Protein AF-A0A941F2Y9-F1 (afdb_monomer_lite)

Radius of gyration: 39.09 Å; chains: 1; bounding box: 118×36×55 Å

Sequence (133 aa):
MEETKICSCCHEEKPIDEYYKFKDVRGKERISSRCKACRIESVRIWREKNKSRHKDYTRQYRAKNKEKMAMHEKKYYEKQKAKKQNTSNDKSDIIRIEKCLHQSLNATPDISKAIAFKKQFFQKKLIQLRTVV

Organism: NCBI:txid2006564

Foldseek 3Di:
DFDWDAAPPPRDIDGQVQWDWDADPVRDIDTDSHGPVVVVVVVVVVCVVCVVVVVVVVVVVCVVCVVVVVVVVVVVVVVVVVVVVCVVVPVVVVVVVVVVVVCVVVVDPVVVVVVVVVVVVVVVVVVVVVPPD

Secondary structure (DSSP, 8-state):
---EEE-TTT--EEEGGGEEEEE-TTS-EEEEEEEHHHHHHHHHHHHHHTHHHHHHHHHHHHHHTHHHHHHHHHHHHHHHHHHHHHHHT-HHHHHHHHHHHHHHHHS-HHHHHHHHHHHHHHHHHHHHTTS--

pLDDT: mean 81.57, std 17.18, range [49.69, 97.94]

Structure (mmCIF, N/CA/C/O backbone):
data_AF-A0A941F2Y9-F1
#
_entry.id   AF-A0A941F2Y9-F1
#
loop_
_atom_site.group_PDB
_atom_site.id
_atom_site.type_symbol
_atom_site.label_atom_id
_atom_site.label_alt_id
_atom_site.label_comp_id
_atom_site.label_asym_id
_atom_site.label_entity_id
_atom_site.label_seq_id
_atom_site.pdbx_PDB_ins_code
_atom_site.Cartn_x
_atom_site.Cartn_y
_atom_site.Cartn_z
_atom_site.occupancy
_atom_site.B_iso_or_equiv
_atom_site.auth_seq_id
_atom_site.auth_comp_id
_atom_site.auth_asym_id
_atom_site.auth_atom_id
_atom_site.pdbx_PDB_model_num
ATOM 1 N N . MET A 1 1 ? -9.068 -2.922 33.789 1.00 58.53 1 MET A N 1
ATOM 2 C CA . MET A 1 1 ? -10.364 -3.147 33.118 1.00 58.53 1 MET A CA 1
ATOM 3 C C . MET A 1 1 ? -10.115 -2.985 31.637 1.00 58.53 1 MET A C 1
ATOM 5 O O . MET A 1 1 ? -9.594 -1.948 31.249 1.00 58.53 1 MET A O 1
ATOM 9 N N . GLU A 1 2 ? -10.363 -4.021 30.843 1.00 80.62 2 GLU A N 1
ATOM 10 C CA . GLU A 1 2 ? -10.253 -3.909 29.389 1.00 80.62 2 GLU A CA 1
ATOM 11 C C . GLU A 1 2 ? -11.475 -3.158 28.867 1.00 80.62 2 GLU A C 1
ATOM 13 O O . GLU A 1 2 ? -12.611 -3.553 29.116 1.00 80.62 2 GLU A O 1
ATOM 18 N N . GLU A 1 3 ? -11.244 -2.039 28.186 1.00 91.75 3 GLU A N 1
ATOM 19 C CA . GLU A 1 3 ? -12.319 -1.291 27.546 1.00 91.75 3 GLU A CA 1
ATOM 20 C C . GLU A 1 3 ? -12.809 -2.072 26.317 1.00 91.75 3 GLU A C 1
A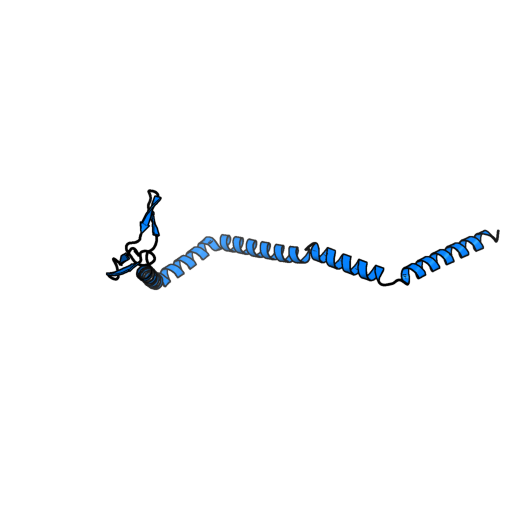TOM 22 O O . GLU A 1 3 ? -12.046 -2.351 25.383 1.00 91.75 3 GLU A O 1
ATOM 27 N N . THR A 1 4 ? -14.091 -2.436 26.318 1.00 95.31 4 THR A N 1
ATOM 28 C CA . THR A 1 4 ? -14.754 -3.152 25.225 1.00 95.31 4 THR A CA 1
ATOM 29 C C . THR A 1 4 ? -15.686 -2.230 24.443 1.00 95.31 4 THR A C 1
ATOM 31 O O . THR A 1 4 ? -16.134 -1.183 24.911 1.00 95.31 4 THR A O 1
ATOM 34 N N . LYS A 1 5 ? -15.946 -2.596 23.187 1.00 95.62 5 LYS A N 1
ATOM 35 C CA . LYS A 1 5 ? -16.812 -1.862 22.265 1.00 95.62 5 LYS A CA 1
ATOM 36 C C . LYS A 1 5 ? -17.575 -2.829 21.366 1.00 95.62 5 LYS A C 1
ATOM 38 O O . LYS A 1 5 ? -17.014 -3.814 20.883 1.00 95.62 5 LYS A O 1
ATO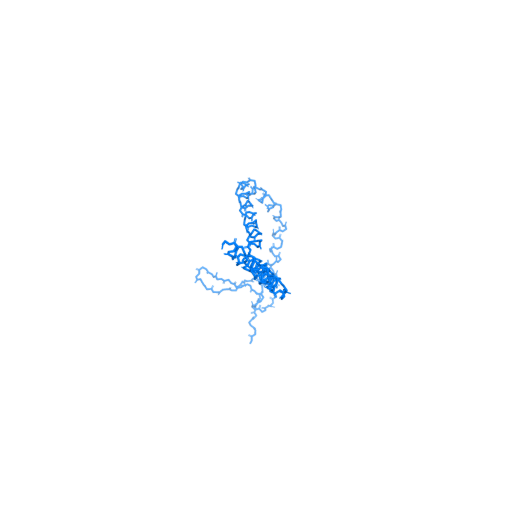M 43 N N . ILE A 1 6 ? -18.831 -2.492 21.080 1.00 97.12 6 ILE A N 1
ATOM 44 C CA . ILE A 1 6 ? -19.703 -3.247 20.174 1.00 97.12 6 ILE A CA 1
ATOM 45 C C . ILE A 1 6 ? -19.465 -2.816 18.725 1.00 97.12 6 ILE A C 1
ATOM 47 O O . ILE A 1 6 ? -19.464 -1.624 18.392 1.00 97.12 6 ILE A O 1
ATOM 51 N N . CYS A 1 7 ? -19.268 -3.791 17.840 1.00 97.94 7 CYS A N 1
ATOM 52 C CA . CYS A 1 7 ? -19.062 -3.531 16.421 1.00 97.94 7 CYS A CA 1
ATOM 53 C C . CYS A 1 7 ? -20.392 -3.198 15.737 1.00 97.94 7 CYS A C 1
ATOM 55 O O . CYS A 1 7 ? -21.290 -4.025 15.706 1.00 97.94 7 CYS A O 1
ATOM 57 N N . SER A 1 8 ? -20.491 -2.059 15.050 1.00 97.31 8 SER A N 1
ATOM 58 C CA . SER A 1 8 ? -21.701 -1.679 14.284 1.00 97.31 8 SER A CA 1
ATOM 59 C C . SER A 1 8 ? -22.023 -2.568 13.068 1.00 97.31 8 SER A C 1
ATOM 61 O O . SER A 1 8 ? -23.016 -2.342 12.387 1.00 97.31 8 SER A O 1
ATOM 63 N N . CYS A 1 9 ? -21.151 -3.523 12.725 1.00 96.56 9 CYS A N 1
ATOM 64 C CA . CYS A 1 9 ? -21.321 -4.405 11.568 1.00 96.56 9 CYS A CA 1
ATOM 65 C C . CYS A 1 9 ? -21.678 -5.839 11.975 1.00 96.56 9 CYS A C 1
ATOM 67 O O . CYS A 1 9 ? -22.619 -6.395 11.422 1.00 96.56 9 CYS A O 1
ATOM 69 N N . CYS A 1 10 ? -20.927 -6.443 12.903 1.00 96.88 10 CYS A N 1
ATOM 70 C CA . CYS A 1 10 ? -21.184 -7.807 13.383 1.00 96.88 10 CYS A CA 1
ATOM 71 C C . CYS A 1 10 ? -21.888 -7.858 14.745 1.00 96.88 10 CYS A C 1
ATOM 73 O O . CYS A 1 10 ? -22.279 -8.936 15.160 1.00 96.88 10 CYS A O 1
ATOM 75 N N . HIS A 1 11 ? -22.057 -6.720 15.426 1.00 96.75 11 HIS A N 1
ATOM 76 C CA . HIS A 1 11 ? -22.726 -6.591 16.730 1.00 96.75 11 HIS A CA 1
ATOM 77 C C . HIS A 1 11 ? -22.104 -7.401 17.881 1.00 96.75 11 HIS A C 1
ATOM 79 O O . HIS A 1 11 ? -22.699 -7.517 18.943 1.00 96.75 11 HIS A O 1
ATOM 85 N N . GLU A 1 12 ? -20.879 -7.895 17.709 1.00 96.44 12 GLU A N 1
ATOM 86 C CA . GLU A 1 12 ? -20.111 -8.570 18.759 1.00 96.44 12 GLU A CA 1
ATOM 87 C C . GLU A 1 12 ? -19.375 -7.558 19.648 1.00 96.44 12 GLU A C 1
ATOM 89 O O . GLU A 1 12 ? -18.836 -6.555 19.153 1.00 96.44 12 GLU A O 1
ATOM 94 N N . GLU A 1 13 ? -19.302 -7.855 20.946 1.00 96.06 13 GLU A N 1
ATOM 95 C CA . GLU A 1 13 ? -18.465 -7.128 21.899 1.00 96.06 13 GLU A CA 1
ATOM 96 C C . GLU A 1 13 ? -17.009 -7.563 21.741 1.00 96.06 13 GLU A C 1
ATOM 98 O O . GLU A 1 13 ? -16.684 -8.748 21.806 1.00 96.06 13 GLU A O 1
ATOM 103 N N . LYS A 1 14 ? -16.119 -6.603 21.490 1.00 95.50 14 LYS A N 1
ATOM 104 C CA . LYS A 1 14 ? -14.686 -6.858 21.314 1.00 95.50 14 LYS A CA 1
ATOM 105 C C . LYS A 1 14 ? -13.872 -5.823 22.076 1.00 95.50 14 LYS A C 1
ATOM 107 O O . LYS A 1 14 ? -14.345 -4.694 22.230 1.00 95.50 14 LYS A O 1
ATOM 112 N N . PRO A 1 15 ? -12.650 -6.155 22.517 1.00 96.56 15 PRO A N 1
ATOM 113 C CA . PRO A 1 15 ? -11.760 -5.165 23.109 1.00 96.56 15 PRO A CA 1
ATOM 114 C C . PRO A 1 15 ? -11.465 -4.042 22.107 1.00 96.56 15 PRO A C 1
ATOM 116 O O . PRO A 1 15 ? -11.457 -4.261 20.893 1.00 96.56 15 PRO A O 1
ATOM 119 N N . ILE A 1 16 ? -11.198 -2.830 22.601 1.00 95.31 16 ILE A N 1
ATOM 120 C CA . ILE A 1 16 ? -10.887 -1.668 21.750 1.00 95.31 16 ILE A CA 1
ATOM 121 C C . ILE A 1 16 ? -9.690 -1.922 20.819 1.00 95.31 16 ILE A C 1
ATOM 123 O O . ILE A 1 16 ? -9.649 -1.356 19.723 1.00 95.31 16 ILE A O 1
ATOM 127 N N . ASP A 1 17 ? -8.750 -2.792 21.196 1.00 95.25 17 ASP A N 1
ATOM 128 C CA . ASP A 1 17 ? -7.615 -3.143 20.337 1.00 95.25 17 ASP A CA 1
ATOM 129 C C . ASP A 1 17 ? -8.043 -3.796 19.012 1.00 95.25 17 ASP A C 1
ATOM 131 O O . ASP A 1 17 ? -7.402 -3.594 17.984 1.00 95.25 17 ASP A O 1
ATOM 135 N N . GLU A 1 18 ? -9.197 -4.467 18.966 1.00 96.94 18 GLU A N 1
ATOM 136 C CA . GLU A 1 18 ? -9.754 -5.061 17.741 1.00 96.94 18 GLU A CA 1
ATOM 137 C C . GLU A 1 18 ? -10.354 -4.035 16.764 1.00 96.94 18 GLU A C 1
ATOM 139 O O . GLU A 1 18 ? -10.975 -4.387 15.755 1.00 96.94 18 GLU A O 1
ATOM 144 N N . TYR A 1 19 ? -10.155 -2.744 17.020 1.00 97.88 19 TYR A N 1
ATOM 145 C CA . TYR A 1 19 ? -10.621 -1.647 16.185 1.00 97.88 19 TYR A CA 1
ATOM 146 C C . TYR A 1 19 ? -9.447 -0.798 15.694 1.00 97.88 19 TYR A C 1
ATOM 148 O O . TYR A 1 19 ? -8.432 -0.621 16.360 1.00 97.88 19 TYR A O 1
ATOM 156 N N . TYR A 1 20 ? -9.584 -0.229 14.496 1.00 96.56 20 TYR A N 1
ATOM 157 C CA . TYR A 1 20 ? -8.598 0.725 13.994 1.00 96.56 20 TYR A CA 1
ATOM 158 C C . TYR A 1 20 ? -8.731 2.073 14.705 1.00 96.56 20 TYR A C 1
ATOM 160 O O . TYR A 1 20 ? -9.838 2.615 14.813 1.00 96.56 20 TYR A O 1
ATOM 168 N N . LYS A 1 21 ? -7.591 2.638 15.105 1.00 96.25 21 LYS A N 1
ATOM 169 C CA . LYS A 1 21 ? -7.468 4.026 15.553 1.00 96.25 21 LYS A CA 1
ATOM 170 C C . LYS A 1 21 ? -7.146 4.921 14.357 1.00 96.25 21 LYS A C 1
ATOM 172 O O . LYS A 1 21 ? -6.385 4.536 13.471 1.00 96.25 21 LYS A O 1
ATOM 177 N N . PHE A 1 22 ? -7.751 6.098 14.305 1.00 95.62 22 PHE A N 1
ATOM 178 C CA . PHE A 1 22 ? -7.491 7.101 13.278 1.00 95.62 22 PHE A CA 1
ATOM 179 C C . PHE A 1 22 ? -7.566 8.499 13.882 1.00 95.62 22 PHE A C 1
ATOM 181 O O . PHE A 1 22 ? -8.215 8.710 14.903 1.00 95.62 22 PHE A O 1
ATOM 188 N N . LYS A 1 23 ? -6.905 9.463 13.245 1.00 97.50 23 LYS A N 1
ATOM 189 C CA . LYS A 1 23 ? -6.991 10.871 13.636 1.00 97.50 23 LYS A CA 1
ATOM 190 C C . LYS A 1 23 ? -8.033 11.564 12.772 1.00 97.50 23 LYS A C 1
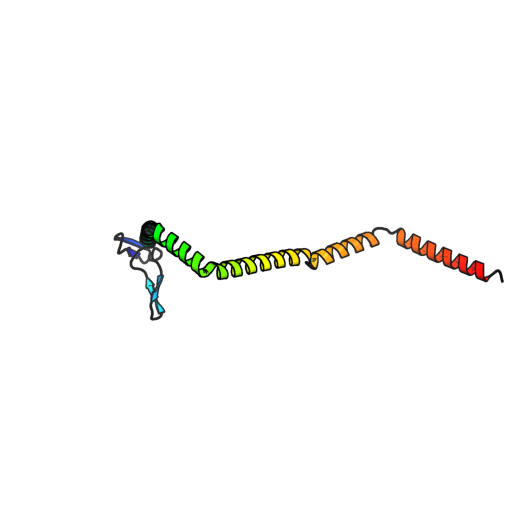ATOM 192 O O . LYS A 1 23 ? -8.064 11.352 11.560 1.00 97.50 23 LYS A O 1
ATOM 197 N N . ASP A 1 24 ? -8.905 12.347 13.395 1.00 95.12 24 ASP A N 1
ATOM 198 C CA . ASP A 1 24 ? -9.832 13.200 12.657 1.00 95.12 24 ASP A CA 1
ATOM 199 C C . ASP A 1 24 ? -9.125 14.443 12.089 1.00 95.12 24 ASP A C 1
ATOM 201 O O . ASP A 1 24 ? -7.936 14.673 12.315 1.00 95.12 24 ASP A O 1
ATOM 205 N N . VAL A 1 25 ? -9.867 15.262 11.340 1.00 95.12 25 VAL A N 1
ATOM 206 C CA . VAL A 1 25 ? -9.350 16.506 10.740 1.00 95.12 25 VAL A CA 1
ATOM 207 C C . VAL A 1 25 ? -8.876 17.534 11.774 1.00 95.12 25 VAL A C 1
ATOM 209 O O . VAL A 1 25 ? -8.132 18.443 11.430 1.00 95.12 25 VAL A O 1
ATOM 212 N N . ARG A 1 26 ? -9.290 17.393 13.040 1.00 95.56 26 ARG A N 1
ATOM 213 C CA . ARG A 1 26 ? -8.866 18.232 14.170 1.00 95.56 26 ARG A CA 1
ATOM 214 C C . ARG A 1 26 ? -7.703 17.596 14.943 1.00 95.56 26 ARG A C 1
ATOM 216 O O . ARG A 1 26 ? -7.324 18.096 15.995 1.00 95.56 26 ARG A O 1
ATOM 223 N N . GLY A 1 27 ? -7.157 16.482 14.449 1.00 94.94 27 GLY A N 1
ATOM 224 C CA . GLY A 1 27 ? -6.056 15.746 15.062 1.00 94.94 27 GLY A CA 1
ATOM 225 C C . GLY A 1 27 ? -6.455 14.869 16.250 1.00 94.94 27 GLY A C 1
ATOM 226 O O . GLY A 1 27 ? -5.578 14.236 16.840 1.00 94.94 27 GLY A O 1
ATOM 227 N N . LYS A 1 28 ? -7.746 14.783 16.601 1.00 96.19 28 LYS A N 1
ATOM 228 C CA . LYS A 1 28 ? -8.208 13.978 17.736 1.00 96.19 28 LYS A CA 1
ATOM 229 C C . LYS A 1 28 ? -8.229 12.501 17.360 1.00 96.19 28 LYS A C 1
ATOM 231 O O . LYS A 1 28 ? -8.764 12.128 16.313 1.00 96.19 28 LYS A O 1
ATOM 236 N N . GLU A 1 29 ? -7.671 11.661 18.228 1.00 96.25 29 GLU A N 1
ATOM 237 C CA . GLU A 1 29 ? -7.713 10.212 18.050 1.00 96.25 29 GLU A CA 1
ATOM 238 C C . GLU A 1 29 ? -9.137 9.688 18.268 1.00 96.25 29 GLU A C 1
ATOM 240 O O . GLU A 1 29 ? -9.826 10.031 19.231 1.00 96.25 29 GLU A O 1
ATOM 245 N N . ARG A 1 30 ? -9.595 8.874 17.321 1.00 95.44 30 ARG A N 1
ATOM 246 C CA . ARG A 1 30 ? -10.904 8.235 17.313 1.00 95.44 30 ARG A CA 1
ATOM 247 C C . ARG A 1 30 ? -10.756 6.766 16.961 1.00 95.44 30 ARG A C 1
ATOM 249 O O . ARG A 1 30 ? -9.847 6.358 16.242 1.00 95.44 30 ARG A O 1
ATOM 256 N N . ILE A 1 31 ? -11.704 5.976 17.445 1.00 95.56 31 ILE A N 1
ATOM 257 C CA . ILE A 1 31 ? -11.767 4.536 17.205 1.00 95.56 31 ILE A CA 1
ATOM 258 C C . ILE A 1 31 ? -12.865 4.261 16.183 1.00 95.56 31 ILE A C 1
ATOM 260 O O . ILE A 1 31 ? -13.969 4.806 16.281 1.00 95.56 31 ILE A O 1
ATOM 264 N N . SER A 1 32 ? -12.582 3.394 15.2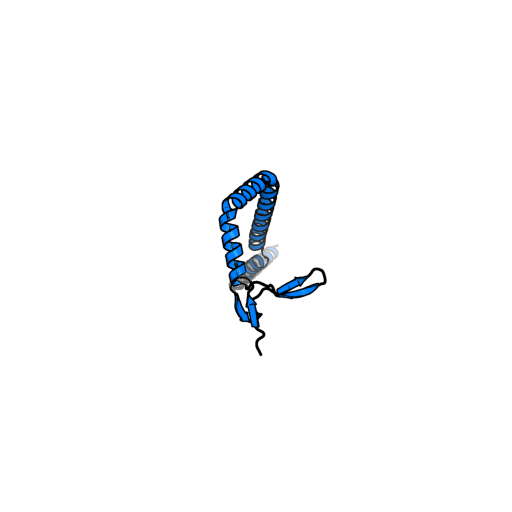13 1.00 96.00 32 SER A N 1
ATOM 265 C CA . SER A 1 32 ? -13.558 2.983 14.203 1.00 96.00 32 SER A CA 1
ATOM 266 C C . SER A 1 32 ? -14.834 2.402 14.828 1.00 96.00 32 SER A C 1
ATOM 268 O O . SER A 1 32 ? -14.829 1.865 15.936 1.00 96.00 32 SER A O 1
ATOM 270 N N . SER A 1 33 ? -15.957 2.511 14.119 1.00 95.94 33 SER A N 1
ATOM 271 C CA . SER A 1 33 ? -17.221 1.876 14.511 1.00 95.94 33 SER A CA 1
ATOM 272 C C . SER A 1 33 ? -17.288 0.395 14.124 1.00 95.94 33 SER A C 1
ATOM 274 O O . SER A 1 33 ? -18.180 -0.317 14.582 1.00 95.94 33 SER A O 1
ATOM 276 N N . ARG A 1 34 ? -16.377 -0.076 13.264 1.00 97.12 34 ARG A N 1
ATOM 277 C CA . ARG A 1 34 ? -16.314 -1.463 12.790 1.00 97.12 34 ARG A CA 1
ATOM 278 C C . ARG A 1 34 ? -15.015 -2.109 13.254 1.00 97.12 34 ARG A C 1
ATOM 280 O O . ARG A 1 34 ? -13.967 -1.463 13.213 1.00 97.12 34 ARG A O 1
ATOM 287 N N . CYS A 1 35 ? -15.086 -3.377 13.645 1.00 97.75 35 CYS A N 1
ATOM 288 C CA . CYS A 1 35 ? -13.907 -4.147 14.024 1.00 97.75 35 CYS A CA 1
ATOM 289 C C . CYS A 1 35 ? -13.005 -4.425 12.808 1.00 97.75 35 CYS A C 1
ATOM 291 O O . CYS A 1 35 ? -13.433 -4.333 11.646 1.00 97.75 35 CYS A O 1
ATOM 293 N N . LYS A 1 36 ? -11.744 -4.781 13.076 1.00 97.81 36 LYS A N 1
ATOM 294 C CA . LYS A 1 36 ? -10.735 -5.115 12.062 1.00 97.81 36 LYS A CA 1
ATOM 295 C C . LYS A 1 36 ? -11.232 -6.213 11.118 1.00 97.81 36 LYS A C 1
ATOM 297 O O . LYS A 1 36 ? -11.151 -6.038 9.904 1.00 97.81 36 LYS A O 1
ATOM 302 N N . ALA A 1 37 ? -11.834 -7.278 11.651 1.00 97.56 37 ALA A N 1
ATOM 303 C CA . ALA A 1 37 ? -12.360 -8.395 10.862 1.00 97.56 37 ALA A CA 1
ATOM 304 C C . ALA A 1 37 ? -13.398 -7.948 9.814 1.00 97.56 37 ALA A C 1
ATOM 306 O O . ALA A 1 37 ? -13.231 -8.207 8.621 1.00 97.56 37 ALA A O 1
ATOM 307 N N . CYS A 1 38 ? -14.420 -7.184 10.220 1.00 97.88 38 CYS A N 1
ATOM 308 C CA . CYS A 1 38 ? -15.429 -6.662 9.292 1.00 97.88 38 CYS A CA 1
ATOM 309 C C . CYS A 1 38 ? -14.822 -5.730 8.235 1.00 97.88 38 CYS A C 1
ATOM 311 O O . CYS A 1 38 ? -15.261 -5.713 7.082 1.00 97.88 38 CYS A O 1
ATOM 313 N N . ARG A 1 39 ? -13.808 -4.938 8.605 1.00 96.81 39 ARG A N 1
ATOM 314 C CA . ARG A 1 39 ? -13.108 -4.061 7.659 1.00 96.81 39 ARG A CA 1
ATOM 315 C C . ARG A 1 39 ? -12.331 -4.872 6.624 1.00 96.81 39 ARG A C 1
ATOM 317 O O . ARG A 1 39 ? -12.414 -4.550 5.441 1.00 96.81 39 ARG A O 1
ATOM 324 N N . ILE A 1 40 ? -11.605 -5.900 7.058 1.00 97.06 40 ILE A N 1
ATOM 325 C CA . ILE A 1 40 ? -10.842 -6.798 6.183 1.00 97.06 40 ILE A CA 1
ATOM 326 C C . ILE A 1 40 ? -11.782 -7.479 5.189 1.00 97.06 40 ILE A C 1
ATOM 328 O O . ILE A 1 40 ? -11.530 -7.433 3.984 1.00 97.06 40 ILE A O 1
ATOM 332 N N . GLU A 1 41 ? -12.899 -8.021 5.669 1.00 97.62 41 GLU A N 1
ATOM 333 C CA . GLU A 1 41 ? -13.860 -8.718 4.815 1.00 97.62 41 GLU A CA 1
ATOM 334 C C . GLU A 1 41 ? -14.521 -7.777 3.803 1.00 97.62 41 GLU A C 1
ATOM 336 O O . GLU A 1 41 ? -14.562 -8.059 2.605 1.00 97.62 41 GLU A O 1
ATOM 341 N N . SER A 1 42 ? -14.942 -6.590 4.244 1.00 96.56 42 SER A N 1
ATOM 342 C CA . SER A 1 42 ? -15.486 -5.565 3.349 1.00 96.56 42 SER A CA 1
ATOM 343 C C . SER A 1 42 ? -14.489 -5.168 2.250 1.00 96.56 42 SER A C 1
ATOM 345 O O . SER A 1 42 ? -14.869 -5.041 1.082 1.00 96.56 42 SER A O 1
ATOM 347 N N . VAL A 1 43 ? -13.204 -5.025 2.592 1.00 95.94 43 VAL A N 1
ATOM 348 C CA . VAL A 1 43 ? -12.138 -4.744 1.618 1.00 95.94 43 VAL A CA 1
ATOM 349 C C . VAL A 1 43 ? -11.937 -5.920 0.661 1.00 95.94 43 VAL A C 1
ATOM 351 O O . VAL A 1 43 ? -11.780 -5.690 -0.539 1.00 95.94 43 VAL A O 1
ATOM 354 N N . ARG A 1 44 ? -11.968 -7.167 1.146 1.00 96.81 44 ARG A N 1
ATOM 355 C CA . ARG A 1 44 ? -11.858 -8.377 0.316 1.00 96.81 44 ARG A CA 1
ATOM 356 C C . ARG A 1 44 ? -12.983 -8.442 -0.718 1.00 96.81 44 ARG A C 1
ATOM 358 O O . ARG A 1 44 ? -12.700 -8.557 -1.910 1.00 96.81 44 ARG A O 1
ATOM 365 N N . ILE A 1 45 ? -14.233 -8.272 -0.284 1.00 96.56 45 ILE A N 1
ATOM 366 C CA . ILE A 1 45 ? -15.412 -8.254 -1.163 1.00 96.56 45 ILE A CA 1
ATOM 367 C C . ILE A 1 45 ? -15.293 -7.137 -2.203 1.00 96.56 45 ILE A C 1
ATOM 369 O O . ILE A 1 45 ? -15.533 -7.362 -3.390 1.00 96.56 45 ILE A O 1
ATOM 373 N N . TRP A 1 46 ? -14.898 -5.930 -1.786 1.00 96.12 46 TRP A N 1
ATOM 374 C CA . TRP A 1 46 ? -14.721 -4.813 -2.712 1.00 96.12 46 TRP A CA 1
ATOM 375 C C . TRP A 1 46 ? -13.638 -5.101 -3.756 1.00 96.12 46 TRP A C 1
ATOM 377 O O . TRP A 1 46 ? -13.846 -4.814 -4.935 1.00 96.12 46 TRP A O 1
ATOM 387 N N . ARG A 1 47 ? -12.507 -5.696 -3.354 1.00 94.56 47 ARG A N 1
ATOM 388 C CA . ARG A 1 47 ? -11.420 -6.070 -4.270 1.00 94.56 47 ARG A CA 1
ATOM 389 C C . ARG A 1 47 ? -11.871 -7.107 -5.289 1.00 94.56 47 ARG A C 1
ATOM 391 O O . ARG A 1 47 ? -11.569 -6.933 -6.465 1.00 94.56 47 ARG A O 1
ATOM 398 N N . GLU A 1 48 ? -12.614 -8.130 -4.867 1.00 95.56 48 GLU A N 1
ATOM 399 C CA . GLU A 1 48 ? -13.095 -9.163 -5.790 1.00 95.56 48 GLU A CA 1
ATOM 400 C C . GLU A 1 48 ? -14.109 -8.581 -6.784 1.00 95.56 48 GLU A C 1
ATOM 402 O O . GLU A 1 48 ? -13.949 -8.744 -7.993 1.00 95.56 48 GLU A O 1
ATOM 407 N N . LYS A 1 49 ? -15.073 -7.780 -6.307 1.00 95.69 49 LYS A N 1
ATOM 408 C CA . LYS A 1 49 ? -16.053 -7.100 -7.173 1.00 95.69 49 LYS A CA 1
ATOM 409 C C . LYS A 1 49 ? -15.412 -6.126 -8.169 1.00 95.69 49 LYS A C 1
ATOM 411 O O . LYS A 1 49 ? -15.930 -5.941 -9.262 1.00 95.69 49 LYS A O 1
ATOM 416 N N . ASN A 1 50 ? -14.291 -5.497 -7.811 1.00 95.56 50 ASN A N 1
ATOM 417 C CA . ASN A 1 50 ? -13.616 -4.486 -8.638 1.00 95.56 50 ASN A CA 1
ATOM 418 C C . ASN A 1 50 ? -12.341 -5.005 -9.319 1.00 95.56 50 ASN A C 1
ATOM 420 O O . ASN A 1 50 ? -11.519 -4.217 -9.796 1.00 95.56 50 ASN A O 1
ATOM 424 N N . LYS A 1 51 ? -12.159 -6.326 -9.374 1.00 93.94 51 LYS A N 1
ATOM 425 C CA . LYS A 1 51 ? -10.956 -6.972 -9.906 1.00 93.94 51 LYS A CA 1
ATOM 426 C C . LYS A 1 51 ? -10.708 -6.642 -11.376 1.00 93.94 51 LYS A C 1
ATOM 428 O O . LYS A 1 51 ? -9.576 -6.325 -11.739 1.00 93.94 51 LYS A O 1
ATOM 433 N N . SER A 1 52 ? -11.749 -6.675 -12.210 1.00 92.94 52 SER A N 1
ATOM 434 C CA . SER A 1 52 ? -11.679 -6.277 -13.626 1.00 92.94 52 SER A CA 1
ATOM 435 C C . SER A 1 52 ? -11.286 -4.807 -13.763 1.00 92.94 52 SER A C 1
ATOM 437 O O . SER A 1 52 ? -10.263 -4.499 -14.366 1.00 92.94 52 SER A O 1
ATOM 439 N N . ARG A 1 53 ? -12.001 -3.916 -13.066 1.00 93.56 53 ARG A N 1
ATOM 440 C CA . ARG A 1 53 ? -11.726 -2.474 -13.057 1.00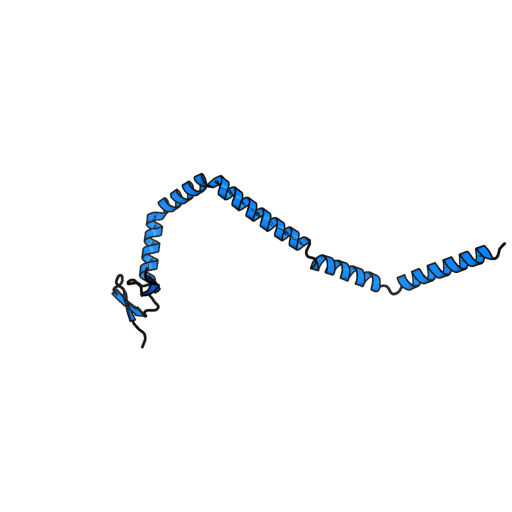 93.56 53 ARG A CA 1
ATOM 441 C C . ARG A 1 53 ? -10.281 -2.157 -12.672 1.00 93.56 53 ARG A C 1
ATOM 443 O O . ARG A 1 53 ? -9.655 -1.298 -13.284 1.00 93.56 53 ARG A O 1
ATOM 450 N N . HIS A 1 54 ? -9.729 -2.850 -11.676 1.00 90.19 54 HIS A N 1
ATOM 451 C CA . HIS A 1 54 ? -8.335 -2.660 -11.276 1.00 90.19 54 HIS A CA 1
ATOM 452 C C . HIS A 1 54 ? -7.352 -3.102 -12.371 1.00 90.19 54 HIS A C 1
ATOM 454 O O . HIS A 1 54 ? -6.346 -2.426 -12.611 1.00 90.19 54 HIS A O 1
ATOM 460 N N . LYS A 1 55 ? -7.625 -4.224 -13.051 1.00 92.94 55 LYS A N 1
ATOM 461 C CA . LYS A 1 55 ? -6.815 -4.688 -14.188 1.00 92.94 55 LYS A CA 1
ATOM 462 C C . LYS A 1 55 ? -6.850 -3.683 -15.336 1.00 92.94 55 LYS A C 1
ATOM 464 O O . LYS A 1 55 ? -5.791 -3.344 -15.863 1.00 92.94 55 LYS A O 1
ATOM 469 N N . ASP A 1 56 ? -8.026 -3.164 -15.667 1.00 95.31 56 ASP A N 1
ATOM 470 C CA . ASP A 1 56 ? -8.201 -2.199 -16.755 1.00 95.31 56 ASP A CA 1
ATOM 471 C C . ASP A 1 56 ? -7.524 -0.871 -16.439 1.00 95.31 56 ASP A C 1
ATOM 473 O O . ASP A 1 56 ? -6.753 -0.362 -17.252 1.00 95.31 56 ASP A O 1
ATOM 477 N N . TYR A 1 57 ? -7.710 -0.362 -15.220 1.00 94.62 57 TYR A N 1
ATOM 478 C CA . TYR A 1 57 ? -7.001 0.821 -14.744 1.00 94.62 57 TYR A CA 1
ATOM 479 C C . TYR A 1 57 ? -5.481 0.636 -14.830 1.00 94.62 57 TYR A C 1
ATOM 481 O O . TYR A 1 57 ? -4.777 1.493 -15.360 1.00 94.62 57 TYR A O 1
ATOM 489 N N . THR A 1 58 ? -4.966 -0.512 -14.377 1.00 93.75 58 THR A N 1
ATOM 490 C CA . THR A 1 58 ? -3.529 -0.824 -14.438 1.00 93.75 58 THR A CA 1
ATOM 491 C C . THR A 1 58 ? -3.032 -0.872 -15.882 1.00 93.75 58 THR A C 1
ATOM 493 O O . THR A 1 58 ? -1.973 -0.322 -16.187 1.00 93.75 58 THR A O 1
ATOM 496 N N . ARG A 1 59 ? -3.793 -1.497 -16.789 1.00 95.25 59 ARG A N 1
ATOM 497 C CA . ARG A 1 59 ? -3.477 -1.554 -18.222 1.00 95.25 59 ARG A CA 1
ATOM 498 C C . ARG A 1 59 ? -3.400 -0.149 -18.818 1.00 95.25 59 ARG A C 1
ATOM 500 O O . ARG A 1 59 ? -2.401 0.183 -19.451 1.00 95.25 59 ARG A O 1
ATOM 507 N N . GLN A 1 60 ? -4.414 0.681 -18.578 1.00 96.62 60 GLN A N 1
ATOM 508 C CA . GLN A 1 60 ? -4.461 2.057 -19.073 1.00 96.62 60 GLN A CA 1
ATOM 509 C C . GLN A 1 60 ? -3.328 2.908 -18.497 1.00 96.62 60 GLN A C 1
ATOM 511 O O . GLN A 1 60 ? -2.675 3.644 -19.234 1.00 96.62 60 GLN A O 1
ATOM 516 N N . TYR A 1 61 ? -3.052 2.784 -17.198 1.00 95.38 61 TYR A N 1
ATOM 517 C CA . TYR A 1 61 ? -1.966 3.504 -16.546 1.00 95.38 61 TYR A CA 1
ATOM 518 C C . TYR A 1 61 ? -0.607 3.141 -17.154 1.00 95.38 61 TYR A C 1
ATOM 520 O O . TYR A 1 61 ? 0.168 4.038 -17.485 1.00 95.38 61 TYR A O 1
ATOM 528 N N . ARG A 1 62 ? -0.337 1.844 -17.364 1.00 93.81 62 ARG A N 1
ATOM 529 C CA . ARG A 1 62 ? 0.896 1.363 -18.012 1.00 93.81 62 ARG A CA 1
ATOM 530 C C . ARG A 1 62 ? 1.016 1.846 -19.454 1.00 93.81 62 ARG A C 1
ATOM 532 O O . ARG A 1 62 ? 2.095 2.268 -19.847 1.00 93.81 62 ARG A O 1
ATOM 539 N N . ALA A 1 63 ? -0.077 1.825 -20.218 1.00 94.81 63 ALA A N 1
ATOM 540 C CA . ALA A 1 63 ? -0.086 2.326 -21.591 1.00 94.81 63 ALA A CA 1
ATOM 541 C C . ALA A 1 63 ? 0.239 3.829 -21.642 1.00 94.81 63 ALA A C 1
ATOM 543 O O . ALA A 1 63 ? 1.119 4.241 -22.390 1.00 94.81 63 ALA A O 1
ATOM 544 N N . LYS A 1 64 ? -0.403 4.631 -20.782 1.00 96.50 64 LYS A N 1
ATOM 545 C CA . LYS A 1 64 ? -0.195 6.087 -20.710 1.00 96.50 64 LYS A CA 1
ATOM 546 C C . LYS A 1 64 ? 1.180 6.488 -20.168 1.00 96.50 64 LYS A C 1
ATOM 548 O O . LYS A 1 64 ? 1.669 7.559 -20.496 1.00 96.50 64 LYS A O 1
ATOM 553 N N . ASN A 1 65 ? 1.799 5.662 -19.324 1.00 95.88 65 ASN A N 1
ATOM 554 C CA . ASN A 1 65 ? 3.059 5.989 -18.643 1.00 95.88 65 ASN A CA 1
ATOM 555 C C . ASN A 1 65 ? 4.234 5.110 -19.094 1.00 95.88 65 ASN A C 1
ATOM 557 O O . ASN A 1 65 ? 5.222 4.999 -18.367 1.00 95.88 65 ASN A O 1
ATOM 561 N N . LYS A 1 66 ? 4.146 4.487 -20.276 1.00 94.62 66 LYS A N 1
ATOM 562 C CA . LYS A 1 66 ? 5.142 3.532 -20.787 1.00 94.62 66 LYS A CA 1
ATOM 563 C C . LYS A 1 66 ? 6.572 4.081 -20.726 1.00 94.62 66 LYS A C 1
ATOM 565 O O . LYS A 1 66 ? 7.465 3.410 -20.219 1.00 94.62 66 LYS A O 1
ATOM 570 N N . GLU A 1 67 ? 6.776 5.322 -21.161 1.00 93.88 67 GLU A N 1
ATOM 571 C CA . GLU A 1 67 ? 8.091 5.977 -21.166 1.00 93.88 67 GLU A CA 1
ATOM 572 C C . GLU A 1 67 ? 8.628 6.246 -19.757 1.00 93.88 67 GLU A C 1
ATOM 574 O O . GLU A 1 67 ? 9.794 5.981 -19.468 1.00 93.88 67 GLU A O 1
ATOM 579 N N . LYS A 1 68 ? 7.767 6.706 -18.840 1.00 93.75 68 LYS A N 1
ATOM 580 C CA . LYS A 1 68 ? 8.141 6.911 -17.432 1.00 93.75 68 LYS A CA 1
ATOM 581 C C . LYS A 1 68 ? 8.530 5.593 -16.764 1.00 93.75 68 LYS A C 1
ATOM 583 O O . LYS A 1 68 ? 9.484 5.562 -15.989 1.00 93.75 68 LYS A O 1
ATOM 588 N N . MET A 1 69 ? 7.820 4.509 -17.083 1.00 92.44 69 MET A N 1
ATOM 589 C CA . MET A 1 69 ? 8.148 3.172 -16.586 1.00 92.44 69 MET A CA 1
ATOM 590 C C . MET A 1 69 ? 9.504 2.697 -17.117 1.00 92.44 69 MET A C 1
ATOM 592 O O . MET A 1 69 ? 10.341 2.289 -16.317 1.00 92.44 69 MET A O 1
ATOM 596 N N . ALA A 1 70 ? 9.756 2.841 -18.421 1.00 92.94 70 ALA A N 1
ATOM 597 C CA . ALA A 1 70 ? 11.037 2.490 -19.035 1.00 92.94 70 ALA A CA 1
ATOM 598 C C . ALA A 1 70 ? 12.206 3.307 -18.454 1.00 92.94 70 ALA A C 1
ATOM 600 O O . ALA A 1 70 ? 13.275 2.768 -18.177 1.00 92.94 70 ALA A O 1
ATOM 601 N N . MET A 1 71 ? 11.999 4.602 -18.196 1.00 95.56 71 MET A N 1
ATOM 602 C CA . MET A 1 71 ? 12.998 5.449 -17.540 1.00 95.56 71 MET A CA 1
ATOM 603 C C . MET A 1 71 ? 13.313 4.966 -16.118 1.00 95.56 71 MET A C 1
ATOM 605 O O . MET A 1 71 ? 14.479 4.903 -15.729 1.00 95.56 71 MET A O 1
ATOM 609 N N . HIS A 1 72 ? 12.288 4.636 -15.329 1.00 93.06 72 HIS A N 1
ATOM 610 C CA . HIS A 1 72 ? 12.474 4.127 -13.971 1.00 93.06 72 HIS A CA 1
ATOM 611 C C . HIS A 1 72 ? 13.203 2.776 -13.972 1.00 93.06 72 HIS A C 1
ATOM 613 O O . HIS A 1 72 ? 14.113 2.559 -13.173 1.00 93.06 72 HIS A O 1
ATOM 619 N N . GLU A 1 73 ? 12.834 1.891 -14.896 1.00 93.88 73 GLU A N 1
ATOM 620 C CA . GLU A 1 73 ? 13.484 0.600 -15.102 1.00 93.88 73 GLU A CA 1
ATOM 621 C C . GLU A 1 73 ? 14.965 0.765 -15.472 1.00 93.88 73 GLU A C 1
ATOM 623 O O . GLU A 1 73 ? 15.830 0.165 -14.832 1.00 93.88 73 GLU A O 1
ATOM 628 N N . LYS A 1 74 ? 15.283 1.664 -16.410 1.00 95.25 74 LYS A N 1
ATOM 629 C CA . LYS A 1 74 ? 16.666 2.001 -16.773 1.00 95.25 74 LYS A CA 1
ATOM 630 C C . LYS A 1 74 ? 17.476 2.468 -15.558 1.00 95.25 74 LYS A C 1
ATOM 632 O O . LYS A 1 74 ? 18.535 1.907 -15.283 1.00 95.25 74 LYS A O 1
ATOM 637 N N . LYS A 1 75 ? 16.947 3.421 -14.780 1.00 95.62 75 LYS A N 1
ATOM 638 C CA . LYS A 1 75 ? 17.597 3.922 -13.552 1.00 95.62 75 LYS A CA 1
ATOM 639 C C . LYS A 1 75 ? 17.836 2.813 -12.527 1.00 95.62 75 LYS A C 1
ATOM 641 O O . LYS A 1 75 ? 18.875 2.789 -11.867 1.00 95.62 75 LYS A O 1
ATOM 646 N N . TYR A 1 76 ? 16.879 1.899 -12.375 1.00 94.12 76 TYR A N 1
ATOM 647 C CA . TYR A 1 76 ? 17.022 0.752 -11.485 1.00 94.12 76 TYR A CA 1
ATOM 648 C C . TYR A 1 76 ? 18.190 -0.142 -11.922 1.00 94.12 76 TYR A C 1
ATOM 650 O O . TYR A 1 76 ? 19.071 -0.424 -11.106 1.00 94.12 76 TYR A O 1
ATOM 658 N N . TYR A 1 77 ? 18.248 -0.531 -13.199 1.00 93.44 77 TYR A N 1
ATOM 659 C CA . TYR A 1 77 ? 19.337 -1.362 -13.720 1.00 93.44 77 TYR A CA 1
ATOM 660 C C . TYR A 1 77 ? 20.700 -0.671 -13.640 1.00 93.44 77 TYR A C 1
ATOM 662 O O . TYR A 1 77 ? 21.676 -1.307 -13.247 1.00 93.44 77 TYR A O 1
ATOM 670 N N . GLU A 1 78 ? 20.780 0.627 -13.936 1.00 93.44 78 GLU A N 1
ATOM 671 C CA . GLU A 1 78 ? 22.011 1.414 -13.791 1.00 93.44 78 GLU A CA 1
ATOM 672 C C . GLU A 1 78 ? 22.512 1.419 -12.344 1.00 93.44 78 GLU A C 1
ATOM 674 O O . GLU A 1 78 ? 23.689 1.162 -12.094 1.00 93.44 78 GLU A O 1
ATOM 679 N N . LYS A 1 79 ? 21.613 1.615 -11.372 1.00 92.25 79 LYS A N 1
ATOM 680 C CA . LYS A 1 79 ? 21.956 1.562 -9.945 1.00 92.25 79 LYS A CA 1
ATOM 681 C C . LYS A 1 79 ? 22.457 0.180 -9.528 1.00 92.25 79 LYS A C 1
ATOM 683 O O . LYS A 1 79 ? 23.412 0.085 -8.759 1.00 92.25 79 LYS A O 1
ATOM 688 N N . GLN A 1 80 ? 21.830 -0.890 -10.014 1.00 88.56 80 GLN A N 1
ATOM 689 C CA . GLN A 1 80 ? 22.267 -2.255 -9.707 1.00 88.56 80 GLN A CA 1
ATOM 690 C C . GLN A 1 80 ? 23.612 -2.586 -10.366 1.00 88.56 80 GLN A C 1
ATOM 692 O O . GLN A 1 80 ? 24.474 -3.188 -9.726 1.00 88.56 80 GLN A O 1
ATOM 697 N N . LYS A 1 81 ? 23.836 -2.130 -11.604 1.00 87.12 81 LYS A N 1
ATOM 698 C CA . LYS A 1 81 ? 25.128 -2.240 -12.293 1.00 87.12 81 LYS A CA 1
ATOM 699 C C . LYS A 1 81 ? 26.227 -1.501 -11.529 1.00 87.12 81 LYS A C 1
ATOM 701 O O . LYS A 1 81 ? 27.274 -2.089 -11.282 1.00 87.12 81 LYS A O 1
ATOM 706 N N . ALA A 1 82 ? 25.967 -0.268 -11.096 1.00 84.25 82 ALA A N 1
ATOM 707 C CA . ALA A 1 82 ? 26.904 0.521 -10.301 1.00 84.25 82 ALA A CA 1
ATOM 708 C C . ALA A 1 82 ? 27.241 -0.166 -8.970 1.00 84.25 82 ALA A C 1
ATOM 710 O O . ALA A 1 82 ? 28.404 -0.244 -8.598 1.00 84.25 82 ALA A O 1
ATOM 711 N N . LYS A 1 83 ? 26.253 -0.752 -8.281 1.00 79.25 83 LYS A N 1
ATOM 712 C CA . LYS A 1 83 ? 26.505 -1.548 -7.069 1.00 79.25 83 LYS A CA 1
ATOM 713 C C . LYS A 1 83 ? 27.414 -2.746 -7.337 1.00 79.25 83 LYS A C 1
ATOM 715 O O . LYS A 1 83 ? 28.362 -2.942 -6.589 1.00 79.25 83 LYS A O 1
ATOM 720 N N . LYS A 1 84 ? 27.164 -3.505 -8.409 1.00 73.38 84 LYS A N 1
ATOM 721 C CA . LYS A 1 84 ? 27.991 -4.664 -8.786 1.00 73.38 84 LYS A CA 1
ATOM 722 C C . LYS A 1 84 ? 29.427 -4.264 -9.155 1.00 73.38 84 LYS A C 1
ATOM 724 O O . LYS A 1 84 ? 30.367 -4.979 -8.827 1.00 73.38 84 LYS A O 1
ATOM 729 N N . GLN A 1 85 ? 29.599 -3.125 -9.823 1.00 67.12 85 GLN A N 1
ATOM 730 C CA . GLN A 1 85 ? 30.919 -2.582 -10.163 1.00 67.12 85 GLN A CA 1
ATOM 731 C C . GLN A 1 85 ? 31.656 -2.033 -8.934 1.00 67.12 85 GLN A C 1
ATOM 733 O O . GLN A 1 85 ? 32.867 -2.182 -8.819 1.00 67.12 85 GLN A O 1
ATOM 738 N N . ASN A 1 86 ? 30.928 -1.448 -7.983 1.00 62.00 86 ASN A N 1
ATOM 739 C CA . ASN A 1 86 ? 31.507 -0.972 -6.731 1.00 62.00 86 ASN A CA 1
ATOM 740 C C . ASN A 1 86 ? 31.933 -2.130 -5.820 1.00 62.00 86 ASN A C 1
ATOM 742 O O . ASN A 1 86 ? 32.951 -2.005 -5.156 1.00 62.00 86 ASN A O 1
ATOM 746 N N . THR A 1 87 ? 31.227 -3.266 -5.833 1.00 57.78 87 THR A N 1
ATOM 747 C CA . THR A 1 87 ? 31.662 -4.476 -5.112 1.00 57.78 87 THR A CA 1
ATOM 748 C C . THR A 1 87 ? 32.886 -5.142 -5.741 1.00 57.78 87 THR A C 1
ATOM 750 O O . THR A 1 87 ? 33.660 -5.745 -5.021 1.00 57.78 87 THR A O 1
ATOM 753 N N . SER A 1 88 ? 33.097 -5.033 -7.061 1.00 53.06 88 SER A N 1
ATOM 754 C CA . SER A 1 88 ? 34.325 -5.535 -7.707 1.00 53.06 88 SER A CA 1
ATOM 755 C C . SER A 1 88 ? 35.529 -4.597 -7.554 1.00 53.06 88 SER A C 1
ATOM 757 O O . SER A 1 88 ? 36.654 -5.013 -7.804 1.00 53.06 88 SER A O 1
ATOM 759 N N . ASN A 1 89 ? 35.289 -3.341 -7.164 1.00 55.53 89 ASN A N 1
ATOM 760 C CA . ASN A 1 89 ? 36.306 -2.312 -6.928 1.00 55.53 89 ASN A CA 1
ATOM 761 C C . ASN A 1 89 ? 36.428 -1.960 -5.434 1.00 55.53 89 ASN A C 1
ATOM 763 O O . ASN A 1 89 ? 36.958 -0.897 -5.097 1.00 55.53 89 ASN A O 1
ATOM 767 N N . ASP A 1 90 ? 35.893 -2.798 -4.540 1.00 55.91 90 ASP A N 1
ATOM 768 C CA . ASP A 1 90 ? 35.918 -2.525 -3.109 1.00 55.91 90 ASP A CA 1
ATOM 769 C C . ASP A 1 90 ? 37.375 -2.518 -2.628 1.00 55.91 90 ASP A C 1
ATOM 771 O O . ASP A 1 90 ? 38.143 -3.454 -2.872 1.00 55.91 90 ASP A O 1
ATOM 775 N N . LYS A 1 91 ? 37.786 -1.431 -1.964 1.00 58.78 91 LYS A N 1
ATOM 776 C CA . LYS A 1 91 ? 39.169 -1.230 -1.500 1.00 58.78 91 LYS A CA 1
ATOM 777 C C . LYS A 1 91 ? 39.632 -2.385 -0.611 1.00 58.78 91 LYS A C 1
ATOM 779 O O . LYS A 1 91 ? 40.826 -2.653 -0.558 1.00 58.78 91 LYS A O 1
ATOM 784 N N . SER A 1 92 ? 38.708 -3.089 0.045 1.00 59.81 92 SER A N 1
ATOM 785 C CA . SER A 1 92 ? 38.995 -4.295 0.822 1.00 59.81 92 SER A CA 1
ATOM 786 C C . SER A 1 92 ? 39.591 -5.436 -0.006 1.00 59.81 92 SER A C 1
ATOM 788 O O . SER A 1 92 ? 40.463 -6.138 0.502 1.00 59.81 92 SER A O 1
ATOM 790 N N . ASP A 1 93 ? 39.174 -5.611 -1.263 1.00 60.50 93 ASP A N 1
ATOM 791 C CA . ASP A 1 93 ? 39.664 -6.685 -2.136 1.00 60.50 93 ASP A CA 1
ATOM 792 C C . ASP A 1 93 ? 41.047 -6.351 -2.709 1.00 60.50 93 ASP A C 1
ATOM 794 O O . ASP A 1 93 ? 41.918 -7.220 -2.753 1.00 60.50 93 ASP A O 1
ATOM 798 N N . ILE A 1 94 ? 41.302 -5.075 -3.025 1.00 64.06 94 ILE A N 1
ATOM 799 C CA . ILE A 1 94 ? 42.642 -4.578 -3.383 1.00 64.06 94 ILE A CA 1
ATOM 800 C C . ILE A 1 94 ? 43.601 -4.729 -2.190 1.00 64.06 94 ILE A C 1
ATOM 802 O O . ILE A 1 94 ? 44.663 -5.332 -2.335 1.00 64.06 94 ILE A O 1
ATOM 806 N N . ILE A 1 95 ? 43.198 -4.294 -0.988 1.00 66.38 95 ILE A N 1
ATOM 807 C CA . ILE A 1 95 ? 43.989 -4.433 0.250 1.00 66.38 95 ILE A CA 1
ATOM 808 C C . ILE A 1 95 ? 44.260 -5.913 0.571 1.00 66.38 95 ILE A C 1
ATOM 810 O O . ILE A 1 95 ? 45.345 -6.269 1.036 1.00 66.38 95 ILE A O 1
ATOM 814 N N . ARG A 1 96 ? 43.298 -6.808 0.315 1.00 66.06 96 ARG A N 1
ATOM 815 C CA . ARG A 1 96 ? 43.458 -8.255 0.513 1.00 66.06 96 ARG A CA 1
ATOM 816 C C . ARG A 1 96 ? 44.465 -8.859 -0.472 1.00 66.06 96 ARG A C 1
ATOM 818 O O . ARG A 1 96 ? 45.272 -9.688 -0.051 1.00 66.06 96 ARG A O 1
ATOM 825 N N . ILE A 1 97 ? 44.457 -8.436 -1.738 1.00 66.31 97 ILE A N 1
ATOM 826 C CA . ILE A 1 97 ? 45.434 -8.861 -2.756 1.00 66.31 97 ILE A CA 1
ATOM 827 C C . ILE A 1 97 ? 46.839 -8.335 -2.416 1.00 66.31 97 ILE A C 1
ATOM 829 O O . ILE A 1 97 ? 47.794 -9.113 -2.414 1.00 66.31 97 ILE A O 1
ATOM 833 N N . GLU A 1 98 ? 46.971 -7.060 -2.038 1.00 69.81 98 GLU A N 1
ATOM 834 C CA . GLU A 1 98 ? 48.246 -6.453 -1.623 1.00 69.81 98 GLU A CA 1
ATOM 835 C C . GLU A 1 98 ? 48.840 -7.139 -0.385 1.00 69.81 98 GLU A C 1
ATOM 837 O O . GLU A 1 98 ? 50.034 -7.447 -0.342 1.00 69.81 98 GLU A O 1
ATOM 842 N N . LYS A 1 99 ? 48.004 -7.462 0.609 1.00 72.69 99 LYS A N 1
ATOM 843 C CA . LYS A 1 99 ? 48.434 -8.174 1.821 1.00 72.69 99 LYS A CA 1
ATOM 844 C C . LYS A 1 99 ? 48.917 -9.596 1.515 1.00 72.69 99 LYS A C 1
ATOM 846 O O . LYS A 1 99 ? 49.873 -10.058 2.137 1.00 72.69 99 LYS A O 1
ATOM 851 N N . CYS A 1 100 ? 48.304 -10.269 0.539 1.00 62.97 100 CYS A N 1
ATOM 852 C CA . CYS A 1 100 ? 48.707 -11.604 0.090 1.00 62.97 100 CYS A CA 1
ATOM 853 C C . CYS A 1 100 ? 50.047 -11.570 -0.676 1.00 62.97 100 CYS A C 1
ATOM 855 O O . CYS A 1 100 ? 50.934 -12.384 -0.417 1.00 62.97 100 CYS A O 1
ATOM 857 N N . LEU A 1 101 ? 50.251 -10.564 -1.536 1.00 64.81 101 LEU A N 1
ATOM 858 C CA . LEU A 1 101 ? 51.528 -10.318 -2.221 1.00 64.81 101 LEU A CA 1
ATOM 859 C C . LEU A 1 101 ? 52.661 -10.020 -1.229 1.00 64.81 101 LEU A C 1
ATOM 861 O O . LEU A 1 101 ? 53.732 -10.623 -1.315 1.00 64.81 101 LEU A O 1
ATOM 865 N N . HIS A 1 102 ? 52.417 -9.171 -0.228 1.00 63.50 102 HIS A N 1
ATOM 866 C CA . HIS A 1 102 ? 53.408 -8.860 0.804 1.00 63.50 102 HIS A CA 1
ATOM 867 C C . HIS A 1 102 ? 53.776 -10.092 1.652 1.00 63.50 102 HIS A C 1
ATOM 869 O O . HIS A 1 102 ? 54.929 -10.259 2.039 1.00 63.50 102 HIS A O 1
ATOM 875 N N . GLN A 1 103 ? 52.830 -10.997 1.916 1.00 61.69 103 GLN A N 1
ATOM 876 C CA . GLN A 1 103 ? 53.117 -12.267 2.593 1.00 61.69 103 GLN A CA 1
ATOM 877 C C . GLN A 1 103 ? 53.981 -13.199 1.733 1.00 61.69 103 GLN A C 1
ATOM 879 O O . GLN A 1 103 ? 54.940 -13.762 2.250 1.00 61.69 103 GLN A O 1
ATOM 884 N N . SER A 1 104 ? 53.716 -13.310 0.426 1.00 58.78 104 SER A N 1
ATOM 885 C CA . SER A 1 104 ? 54.526 -14.147 -0.479 1.00 58.78 104 SER A CA 1
ATOM 886 C C . SER A 1 104 ? 55.970 -13.657 -0.660 1.00 58.78 104 SER A C 1
ATOM 888 O O . SER A 1 104 ? 56.884 -14.475 -0.712 1.00 58.78 104 SER A O 1
ATOM 890 N N . LEU A 1 105 ? 56.202 -12.339 -0.678 1.00 57.62 105 LEU A N 1
ATOM 891 C CA . LEU A 1 105 ? 57.547 -11.758 -0.801 1.00 57.62 105 LEU A CA 1
ATOM 892 C C . LEU A 1 105 ? 58.371 -11.897 0.490 1.00 57.62 105 LEU A C 1
ATOM 894 O O . LEU A 1 105 ? 59.596 -11.964 0.435 1.00 57.62 105 LEU A O 1
ATOM 898 N N . ASN A 1 106 ? 57.703 -11.991 1.642 1.00 56.97 106 ASN A N 1
ATOM 899 C CA . ASN A 1 106 ? 58.344 -12.192 2.943 1.00 56.97 106 ASN A CA 1
ATOM 900 C C . ASN A 1 106 ? 58.453 -13.675 3.352 1.00 56.97 106 ASN A C 1
ATOM 902 O O . ASN A 1 106 ? 59.106 -13.982 4.346 1.00 56.97 106 ASN A O 1
ATOM 906 N N . ALA A 1 107 ? 57.847 -14.600 2.594 1.00 51.94 107 ALA A N 1
ATOM 907 C CA . ALA A 1 107 ? 57.845 -16.039 2.879 1.00 51.94 107 ALA A CA 1
ATOM 908 C C . ALA A 1 107 ? 59.060 -16.806 2.320 1.00 51.94 107 ALA A C 1
ATOM 910 O O . ALA A 1 107 ? 59.169 -18.010 2.538 1.00 51.94 107 ALA A O 1
ATOM 911 N N . THR A 1 108 ? 60.005 -16.146 1.645 1.00 52.44 108 THR A N 1
ATOM 912 C CA . THR A 1 108 ? 61.261 -16.784 1.219 1.00 52.44 108 THR A CA 1
ATOM 913 C C . THR A 1 108 ? 62.463 -16.089 1.866 1.00 52.44 108 THR A C 1
ATOM 915 O O . THR A 1 108 ? 62.923 -15.068 1.347 1.00 52.44 108 THR A O 1
ATOM 918 N N . PRO A 1 109 ? 63.048 -16.645 2.946 1.00 53.97 109 PRO A N 1
ATOM 919 C CA . PRO A 1 109 ? 64.297 -16.138 3.529 1.00 53.97 109 PRO A CA 1
ATOM 920 C C . PRO A 1 109 ? 65.496 -16.229 2.565 1.00 53.97 109 PRO A C 1
ATOM 922 O O . PRO A 1 109 ? 66.578 -15.719 2.863 1.00 53.97 109 PRO A O 1
ATOM 925 N N . ASP A 1 110 ? 65.319 -16.905 1.428 1.00 57.12 110 ASP A N 1
ATOM 926 C CA . ASP A 1 110 ? 66.393 -17.302 0.522 1.00 57.12 110 ASP A CA 1
ATOM 927 C C . ASP A 1 110 ? 66.635 -16.304 -0.625 1.00 57.12 110 ASP A C 1
ATOM 929 O O . ASP A 1 110 ? 67.758 -16.148 -1.103 1.00 57.12 110 ASP A O 1
ATOM 933 N N . ILE A 1 111 ? 65.619 -15.525 -1.021 1.00 57.78 111 ILE A N 1
ATOM 934 C CA . ILE A 1 111 ? 65.768 -14.526 -2.094 1.00 57.78 111 ILE A CA 1
ATOM 935 C C . ILE A 1 111 ? 66.609 -13.335 -1.613 1.00 57.78 111 ILE A C 1
ATOM 937 O O . ILE A 1 111 ? 67.475 -12.852 -2.341 1.00 57.78 111 ILE A O 1
ATOM 941 N N . SER A 1 112 ? 66.438 -12.902 -0.362 1.00 56.62 112 SER A N 1
ATOM 942 C CA . SER A 1 112 ? 67.228 -11.820 0.243 1.00 56.62 112 SER A CA 1
ATOM 943 C C . SER A 1 112 ? 68.721 -12.168 0.297 1.00 56.62 112 SER A C 1
ATOM 945 O O . SER A 1 112 ? 69.570 -11.331 -0.022 1.00 56.62 112 SER A O 1
ATOM 947 N N . LYS A 1 113 ? 69.049 -13.428 0.623 1.00 59.00 113 LYS A N 1
ATOM 948 C CA . LYS A 1 113 ? 70.423 -13.953 0.603 1.00 59.00 113 LYS A CA 1
ATOM 949 C C . LYS A 1 113 ? 70.952 -14.100 -0.825 1.00 59.00 113 LYS A C 1
ATOM 951 O O . LYS A 1 113 ? 72.086 -13.704 -1.081 1.00 59.00 113 LYS A O 1
ATOM 956 N N . ALA A 1 114 ? 70.134 -14.565 -1.771 1.00 58.56 114 ALA A N 1
ATOM 957 C CA . ALA A 1 114 ? 70.509 -14.675 -3.183 1.00 58.56 114 ALA A CA 1
ATOM 958 C C . ALA A 1 114 ? 70.780 -13.307 -3.845 1.00 58.56 114 ALA A C 1
ATOM 960 O O . ALA A 1 114 ? 71.718 -13.168 -4.635 1.00 58.56 114 ALA A O 1
ATOM 961 N N . ILE A 1 115 ? 70.006 -12.271 -3.498 1.00 62.72 115 ILE A N 1
ATOM 962 C CA . ILE A 1 115 ? 70.220 -10.892 -3.966 1.00 62.72 115 ILE A CA 1
ATOM 963 C C . ILE A 1 115 ? 71.490 -10.300 -3.338 1.00 62.72 115 ILE A C 1
ATOM 965 O O . ILE A 1 115 ? 72.287 -9.677 -4.047 1.00 62.72 115 ILE A O 1
ATOM 969 N N . ALA A 1 1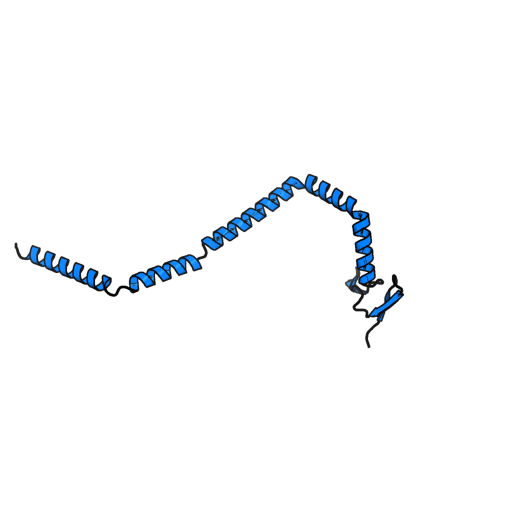16 ? 71.720 -10.519 -2.039 1.00 63.91 116 ALA A N 1
ATOM 970 C CA . ALA A 1 116 ? 72.940 -10.083 -1.359 1.00 63.91 116 ALA A CA 1
ATOM 971 C C . ALA A 1 116 ? 74.193 -10.757 -1.948 1.00 63.91 116 ALA A C 1
ATOM 973 O O . ALA A 1 116 ? 75.175 -10.076 -2.244 1.00 63.91 116 ALA A O 1
ATOM 974 N N . PHE A 1 117 ? 74.126 -12.064 -2.222 1.00 58.16 117 PHE A N 1
ATOM 975 C CA . PHE A 1 117 ? 75.212 -12.829 -2.834 1.00 58.16 117 PHE A CA 1
ATOM 976 C C . PHE A 1 117 ? 75.529 -12.336 -4.254 1.00 58.16 117 PHE A C 1
ATOM 978 O O . PHE A 1 117 ? 76.693 -12.107 -4.583 1.00 58.16 117 PHE A O 1
ATOM 985 N N . LYS A 1 118 ? 74.506 -12.061 -5.079 1.00 59.66 118 LYS A N 1
ATOM 986 C CA . LYS A 1 118 ? 74.695 -11.474 -6.419 1.00 59.66 118 LYS A CA 1
ATOM 987 C C . LYS A 1 118 ? 75.315 -10.075 -6.367 1.00 59.66 118 LYS A C 1
ATOM 989 O O . LYS A 1 118 ? 76.212 -9.794 -7.160 1.00 59.66 118 LYS A O 1
ATOM 994 N N . LYS A 1 119 ? 74.905 -9.212 -5.428 1.00 63.31 119 LYS A N 1
ATOM 995 C CA . LYS A 1 119 ? 75.522 -7.882 -5.245 1.00 63.31 119 LYS A CA 1
ATOM 996 C C . LYS A 1 119 ? 76.993 -7.979 -4.833 1.00 63.31 119 LYS A C 1
ATOM 998 O O . LYS A 1 119 ? 77.827 -7.269 -5.393 1.00 63.31 119 LYS A O 1
ATOM 1003 N N . GLN A 1 120 ? 77.320 -8.882 -3.911 1.00 62.25 120 GLN A N 1
ATOM 1004 C CA . GLN A 1 120 ? 78.688 -9.081 -3.430 1.00 62.25 120 GLN A CA 1
ATOM 1005 C C . GLN A 1 120 ? 79.596 -9.680 -4.519 1.00 62.25 120 GLN A C 1
ATOM 1007 O O . GLN A 1 120 ? 80.751 -9.277 -4.660 1.00 62.25 120 GLN A O 1
ATOM 1012 N N . PHE A 1 121 ? 79.058 -10.587 -5.341 1.00 63.97 121 PHE A N 1
ATOM 1013 C CA . PHE A 1 121 ? 79.751 -11.157 -6.497 1.00 63.97 121 PHE A CA 1
ATOM 1014 C C . PHE A 1 121 ? 80.047 -10.097 -7.571 1.00 63.97 121 PHE A C 1
ATOM 1016 O O . PHE A 1 121 ? 81.170 -10.018 -8.069 1.00 63.97 121 PHE A O 1
ATOM 1023 N N . PHE A 1 122 ? 79.084 -9.221 -7.879 1.00 59.97 122 PHE A N 1
ATOM 1024 C CA . PHE A 1 122 ? 79.289 -8.116 -8.823 1.00 59.97 122 PHE A CA 1
ATOM 1025 C C . PHE A 1 122 ? 80.288 -7.068 -8.311 1.00 59.97 122 PHE A C 1
ATOM 1027 O O . PHE A 1 122 ? 81.131 -6.616 -9.082 1.00 59.97 122 PHE A O 1
ATOM 1034 N N . GLN A 1 123 ? 80.261 -6.723 -7.018 1.00 59.97 123 GLN A N 1
ATOM 1035 C CA . GLN A 1 123 ? 81.248 -5.809 -6.427 1.00 59.97 123 GLN A CA 1
ATOM 1036 C C . GLN A 1 123 ? 82.673 -6.373 -6.481 1.00 59.97 123 GLN A C 1
ATOM 1038 O O . GLN A 1 123 ? 83.590 -5.656 -6.872 1.00 59.97 123 GLN A O 1
ATOM 1043 N N . LYS A 1 124 ? 82.870 -7.660 -6.165 1.00 63.25 124 LYS A N 1
ATOM 1044 C CA . LYS A 1 124 ? 84.192 -8.306 -6.260 1.00 63.25 124 LYS A CA 1
ATOM 1045 C C . LYS A 1 124 ? 84.714 -8.357 -7.699 1.00 63.25 124 LYS A C 1
ATOM 1047 O O . LYS A 1 124 ? 85.894 -8.101 -7.924 1.00 63.25 124 LYS A O 1
ATOM 1052 N N . LYS A 1 125 ? 83.835 -8.611 -8.675 1.00 61.16 125 LYS A N 1
ATOM 1053 C CA . LYS A 1 125 ? 84.185 -8.623 -10.105 1.00 61.16 125 LYS A CA 1
ATOM 1054 C C . LYS A 1 125 ? 84.576 -7.230 -10.621 1.00 61.16 125 LYS A C 1
ATOM 1056 O O . LYS A 1 125 ? 85.506 -7.112 -11.410 1.00 61.16 125 LYS A O 1
ATOM 1061 N N . LEU A 1 126 ? 83.926 -6.172 -10.127 1.00 58.53 126 LEU A N 1
ATOM 1062 C CA . LEU A 1 126 ? 84.280 -4.779 -10.433 1.00 58.53 126 LEU A CA 1
ATOM 1063 C C . LEU A 1 126 ? 85.604 -4.335 -9.789 1.00 58.53 126 LEU A C 1
ATOM 1065 O O . LEU A 1 126 ? 86.314 -3.525 -10.377 1.00 58.53 126 LEU A O 1
ATOM 1069 N N . ILE A 1 127 ? 85.951 -4.863 -8.611 1.00 62.06 127 ILE A N 1
ATOM 1070 C CA . ILE A 1 127 ? 87.239 -4.592 -7.953 1.00 62.06 127 ILE A CA 1
ATOM 1071 C C . ILE A 1 127 ? 88.387 -5.289 -8.700 1.00 62.06 127 ILE A C 1
ATOM 1073 O O . ILE A 1 127 ? 89.390 -4.643 -8.977 1.00 62.06 127 ILE A O 1
ATOM 1077 N N . GLN A 1 128 ? 88.220 -6.553 -9.112 1.00 58.88 128 GLN A N 1
ATOM 1078 C CA . GLN A 1 128 ? 89.234 -7.271 -9.905 1.00 58.88 128 GLN A CA 1
ATOM 1079 C C . GLN A 1 128 ? 89.495 -6.636 -11.279 1.00 58.88 128 GLN A C 1
ATOM 1081 O O . GLN A 1 128 ? 90.629 -6.630 -11.741 1.00 58.88 128 GLN A O 1
ATOM 1086 N N . LEU A 1 129 ? 88.474 -6.056 -11.918 1.00 58.28 129 LEU A N 1
ATOM 1087 C CA . LEU A 1 129 ? 88.630 -5.326 -13.184 1.00 58.28 129 LEU A CA 1
ATOM 1088 C C . LEU A 1 129 ? 89.355 -3.977 -13.028 1.00 58.28 129 LEU A C 1
ATOM 1090 O O . LEU A 1 129 ? 89.815 -3.424 -14.020 1.00 58.28 129 LEU A O 1
ATOM 1094 N N . ARG A 1 130 ? 89.460 -3.440 -11.805 1.00 57.88 130 ARG A N 1
ATOM 1095 C CA . ARG A 1 130 ? 90.165 -2.179 -11.515 1.00 57.88 130 ARG A CA 1
ATOM 1096 C C . ARG A 1 130 ? 91.632 -2.367 -11.121 1.00 57.88 130 ARG A C 1
ATOM 1098 O O . ARG A 1 130 ? 92.360 -1.386 -11.121 1.00 57.88 130 ARG A O 1
ATOM 1105 N N . THR A 1 131 ? 92.066 -3.585 -10.791 1.00 57.09 131 THR A N 1
ATOM 1106 C CA . THR A 1 131 ? 93.441 -3.889 -10.343 1.00 57.09 131 THR A CA 1
ATOM 1107 C C . THR A 1 131 ? 94.347 -4.467 -11.439 1.00 57.09 131 THR A C 1
ATOM 1109 O O . THR A 1 131 ? 95.454 -4.892 -11.134 1.00 57.09 131 THR A O 1
ATOM 1112 N N . VAL A 1 132 ? 93.884 -4.528 -12.694 1.00 56.41 132 VAL A N 1
ATOM 1113 C CA . VAL A 1 132 ? 94.653 -5.019 -13.864 1.00 56.41 132 VAL A CA 1
ATOM 1114 C C . VAL A 1 132 ? 94.954 -3.867 -14.845 1.00 56.41 132 VAL A C 1
ATOM 1116 O O . VAL A 1 132 ? 95.019 -4.065 -16.053 1.00 56.41 132 VAL A O 1
ATOM 1119 N N . VAL A 1 133 ? 95.115 -2.646 -14.321 1.00 49.69 133 VAL A N 1
ATOM 1120 C CA . VAL A 1 133 ? 95.718 -1.502 -15.031 1.00 49.69 133 VAL A CA 1
ATOM 1121 C C . VAL A 1 133 ? 97.036 -1.172 -14.356 1.00 49.69 133 VAL A C 1
ATOM 1123 O O . VAL A 1 133 ? 97.027 -1.118 -13.105 1.00 49.69 133 VAL A O 1
#